Protein AF-A0A9K3PR98-F1 (afdb_monomer_lite)

Secondary structure (DSSP, 8-state):
---------------------------------------------------------------HHHHHHHHHHHHHHHHH-HHHHHHT-EEEEEEEEEEEEEEETTEEEEEEEEEEEE----------SSS-----S---SEEEEEEEEEEEETTT--EEEEEEESGGGTSPEEE---

Structure (mmCIF, N/CA/C/O backbone):
data_AF-A0A9K3PR98-F1
#
_entry.id   AF-A0A9K3PR98-F1
#
loop_
_atom_site.group_PDB
_atom_site.id
_atom_site.type_symbol
_atom_site.label_atom_id
_atom_site.label_alt_id
_atom_site.label_comp_id
_atom_site.label_asym_id
_atom_site.label_entity_id
_atom_site.label_seq_id
_atom_site.pdbx_PDB_ins_code
_atom_site.Cartn_x
_atom_site.Cartn_y
_atom_site.Cartn_z
_atom_site.occupancy
_atom_site.B_iso_or_equiv
_atom_site.auth_seq_id
_atom_site.auth_comp_id
_atom_site.auth_asym_id
_atom_site.auth_atom_id
_atom_site.pdbx_PDB_model_num
ATOM 1 N N . MET A 1 1 ? 54.769 23.987 43.037 1.00 44.59 1 MET A N 1
ATOM 2 C CA . MET A 1 1 ? 54.662 24.770 41.781 1.00 44.59 1 MET A CA 1
ATOM 3 C C . MET A 1 1 ? 53.270 25.378 41.695 1.00 44.59 1 MET A C 1
ATOM 5 O O . MET A 1 1 ? 52.374 24.889 42.369 1.00 44.59 1 MET A O 1
ATOM 9 N N . VAL A 1 2 ? 53.107 26.447 40.917 1.00 40.28 2 VAL A N 1
ATOM 10 C CA . VAL A 1 2 ? 51.840 27.177 40.731 1.00 40.28 2 VAL A CA 1
ATOM 11 C C . VAL A 1 2 ? 51.069 26.596 39.542 1.00 40.28 2 VAL A C 1
ATOM 13 O O . VAL A 1 2 ? 51.687 26.370 38.507 1.00 40.28 2 VAL A O 1
ATOM 16 N N . SER A 1 3 ? 49.750 26.398 39.663 1.00 45.53 3 SER A N 1
ATOM 17 C CA . SER A 1 3 ? 48.746 27.054 38.794 1.00 45.53 3 SER A CA 1
ATOM 18 C C . SER A 1 3 ? 47.306 26.655 39.151 1.00 45.53 3 SER A C 1
ATOM 20 O O . SER A 1 3 ? 47.056 25.550 39.627 1.00 45.53 3 SER A O 1
ATOM 22 N N . LEU A 1 4 ? 46.359 27.558 38.884 1.00 51.53 4 LEU A N 1
ATOM 23 C CA . LEU A 1 4 ? 44.919 27.302 38.897 1.00 51.53 4 LEU A CA 1
ATOM 24 C C . LEU A 1 4 ? 44.418 27.116 37.455 1.00 51.53 4 LEU A C 1
ATOM 26 O O . LEU A 1 4 ? 44.863 27.817 36.552 1.00 51.53 4 LEU A O 1
ATOM 30 N N . SER A 1 5 ? 43.399 26.278 37.267 1.00 48.97 5 SER A N 1
ATOM 31 C CA . SER A 1 5 ? 42.370 26.458 36.229 1.00 48.97 5 SER A CA 1
ATOM 32 C C . SER A 1 5 ? 41.136 25.665 36.679 1.00 48.97 5 SER A C 1
ATOM 34 O O . SER A 1 5 ? 41.198 24.444 36.755 1.00 48.97 5 SER A O 1
ATOM 36 N N . ASN A 1 6 ? 40.123 26.252 37.317 1.00 47.06 6 ASN A N 1
ATOM 37 C CA . ASN A 1 6 ? 39.187 27.314 36.920 1.00 47.06 6 ASN A CA 1
ATOM 38 C C . ASN A 1 6 ? 37.950 26.778 36.155 1.00 47.06 6 ASN A C 1
ATOM 40 O O . ASN A 1 6 ? 38.032 25.901 35.304 1.00 47.06 6 ASN A O 1
ATOM 44 N N . LYS A 1 7 ? 36.792 27.287 36.585 1.00 48.44 7 LYS A N 1
ATOM 45 C CA . LYS A 1 7 ? 35.387 26.940 36.267 1.00 48.44 7 LYS A CA 1
ATOM 46 C C . LYS A 1 7 ? 35.005 27.411 34.831 1.00 48.44 7 LYS A C 1
ATOM 48 O O . LYS A 1 7 ? 35.804 28.179 34.296 1.00 48.44 7 LYS A O 1
ATOM 53 N N . PRO A 1 8 ? 33.842 27.051 34.202 1.00 52.31 8 PRO A N 1
ATOM 54 C CA . PRO A 1 8 ? 32.496 27.074 34.832 1.00 52.31 8 PRO A CA 1
ATOM 55 C C . PRO A 1 8 ? 31.416 26.067 34.293 1.00 52.31 8 PRO A C 1
ATOM 57 O O . PRO A 1 8 ? 31.555 25.486 33.228 1.00 52.31 8 PRO A O 1
ATOM 60 N N . SER A 1 9 ? 30.465 25.596 35.120 1.00 46.19 9 SER A N 1
ATOM 61 C CA . SER A 1 9 ? 29.083 26.091 35.403 1.00 46.19 9 SER A CA 1
ATOM 62 C C . SER A 1 9 ? 27.945 25.607 34.476 1.00 46.19 9 SER A C 1
ATOM 64 O O . SER A 1 9 ? 27.972 25.855 33.275 1.00 46.19 9 SER A O 1
ATOM 66 N N . PHE A 1 10 ? 26.873 25.066 35.071 1.00 48.53 10 PHE A N 1
ATOM 67 C CA . PHE A 1 10 ? 25.545 24.928 34.443 1.00 48.53 10 PHE A CA 1
ATOM 68 C C . PHE A 1 10 ? 24.752 26.249 34.490 1.00 48.53 10 PHE A C 1
ATOM 70 O O . PHE A 1 10 ? 24.877 27.002 35.457 1.00 48.53 10 PHE A O 1
ATOM 77 N N . PRO A 1 11 ? 23.892 26.484 33.488 1.00 56.53 11 PRO A N 1
ATOM 78 C CA . PRO A 1 11 ? 22.443 26.671 33.703 1.00 56.53 11 PRO A CA 1
ATOM 79 C C . PRO A 1 11 ? 21.632 25.674 32.831 1.00 56.53 11 PRO A C 1
ATOM 81 O O . PRO A 1 11 ? 22.146 25.206 31.821 1.00 56.53 11 PRO A O 1
ATOM 84 N N . LEU A 1 12 ? 20.411 25.196 33.115 1.00 43.91 12 LEU A N 1
ATOM 85 C CA . LEU A 1 12 ? 19.327 25.511 34.068 1.00 43.91 12 LEU A CA 1
ATOM 86 C C . LEU A 1 12 ? 18.452 26.745 33.729 1.00 43.91 12 LEU A C 1
ATOM 88 O O . LEU A 1 12 ? 18.898 27.872 33.894 1.00 43.91 12 LEU A O 1
ATOM 9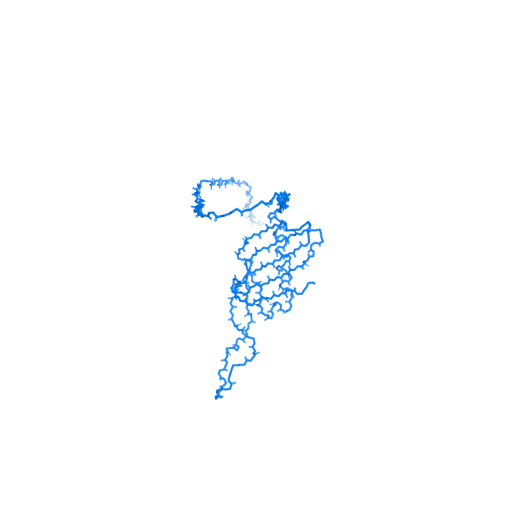2 N N . PHE A 1 13 ? 17.175 26.482 33.376 1.00 38.88 13 PHE A N 1
ATOM 93 C CA . PHE A 1 13 ? 16.070 27.431 33.067 1.00 38.88 13 PHE A CA 1
ATOM 94 C C . PHE A 1 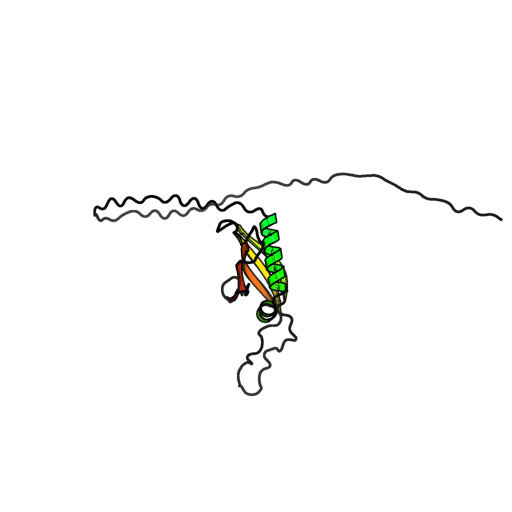13 ? 16.235 28.244 31.752 1.00 38.88 13 PHE A C 1
ATOM 96 O O . PHE A 1 13 ? 17.353 28.485 31.318 1.00 38.88 13 PHE A O 1
ATOM 103 N N . MET A 1 14 ? 15.191 28.703 31.031 1.00 40.59 14 MET A N 1
ATOM 104 C CA . MET A 1 14 ? 13.716 28.501 31.099 1.00 40.59 14 MET A CA 1
ATOM 105 C C . MET A 1 14 ? 13.198 27.954 29.712 1.00 40.59 14 MET A C 1
ATOM 107 O O . MET A 1 14 ? 13.729 26.919 29.332 1.00 40.59 14 MET A O 1
ATOM 111 N N . LEU A 1 15 ? 12.254 28.451 28.871 1.00 45.56 15 LEU A N 1
ATOM 112 C CA . LEU A 1 15 ? 11.260 29.553 28.895 1.00 45.56 15 LEU A CA 1
ATOM 113 C C . LEU A 1 15 ? 10.145 29.399 27.812 1.00 45.56 15 LEU A C 1
ATOM 115 O O . LEU A 1 15 ? 10.434 29.563 26.635 1.00 45.56 15 LEU A O 1
ATOM 119 N N . LEU A 1 16 ? 8.884 29.178 28.245 1.00 44.84 16 LEU A N 1
ATOM 120 C CA . LEU A 1 16 ? 7.581 29.249 27.511 1.00 44.84 16 LEU A CA 1
ATOM 121 C C . LEU A 1 16 ? 7.390 28.316 26.274 1.00 44.84 16 LEU A C 1
ATOM 123 O O . LEU A 1 16 ? 8.308 28.036 25.520 1.00 44.84 16 LEU A O 1
ATOM 127 N N . LEU A 1 17 ? 6.252 27.625 26.092 1.00 44.19 17 LEU A N 1
ATOM 128 C CA . LEU A 1 17 ? 4.880 28.083 25.764 1.00 44.19 17 LEU A CA 1
ATOM 129 C C . LEU A 1 17 ? 4.773 28.848 24.432 1.00 44.19 17 LEU A C 1
ATOM 131 O O . LEU A 1 17 ? 5.250 29.968 24.299 1.00 44.19 17 LEU A O 1
ATOM 135 N N . GLY A 1 18 ? 4.054 28.253 23.476 1.00 40.03 18 GLY A N 1
ATOM 136 C CA . GLY A 1 18 ? 3.806 28.813 22.145 1.00 40.03 18 GLY A CA 1
ATOM 137 C C . GLY A 1 18 ? 2.563 28.214 21.486 1.00 40.03 18 GLY A C 1
ATOM 138 O O . GLY A 1 18 ? 2.650 27.642 20.403 1.00 40.03 18 GLY A O 1
ATOM 139 N N . SER A 1 19 ? 1.401 28.283 22.148 1.00 48.44 19 SER A N 1
ATOM 140 C CA . SER A 1 19 ? 0.145 27.843 21.529 1.00 48.44 19 SER A CA 1
ATOM 141 C C . SER A 1 19 ? -0.311 28.856 20.478 1.00 48.44 19 SER A C 1
ATOM 143 O O . SER A 1 19 ? -0.710 29.966 20.826 1.00 48.44 19 SER A O 1
ATOM 145 N N . MET A 1 20 ? -0.314 28.458 19.208 1.00 41.34 20 MET A N 1
ATOM 146 C CA . MET A 1 20 ? -0.950 29.213 18.128 1.00 41.34 20 MET A CA 1
ATOM 147 C C . MET A 1 20 ? -2.211 28.486 17.665 1.00 41.34 20 MET A C 1
ATOM 149 O O . MET A 1 20 ? -2.190 27.657 16.758 1.00 41.34 20 MET A O 1
ATOM 153 N N . ILE A 1 21 ? -3.32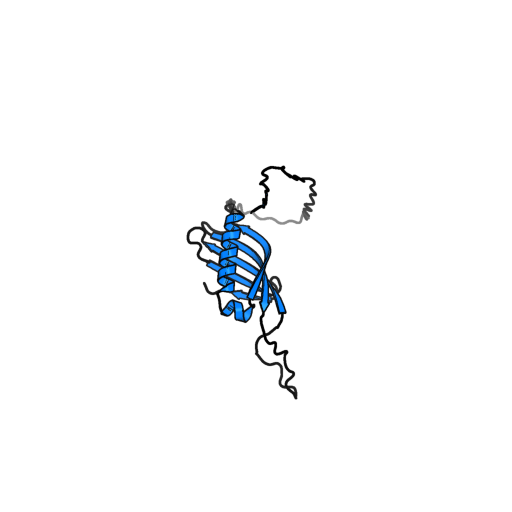1 28.795 18.339 1.00 48.91 21 ILE A N 1
ATOM 154 C CA . ILE A 1 21 ? -4.663 28.478 17.853 1.00 48.91 21 ILE A CA 1
ATOM 155 C C . ILE A 1 21 ? -4.989 29.504 16.768 1.00 48.91 21 ILE A C 1
ATOM 157 O O . ILE A 1 21 ? -5.147 30.683 17.075 1.00 48.91 21 ILE A O 1
ATOM 161 N N . LEU A 1 22 ? -5.129 29.054 15.521 1.00 45.41 22 LEU A N 1
ATOM 162 C CA . LEU A 1 22 ? -5.694 29.865 14.444 1.00 45.41 22 LEU A CA 1
ATOM 163 C C . LEU A 1 22 ? -6.830 29.103 13.750 1.00 45.41 22 LEU A C 1
ATOM 165 O O . LEU A 1 22 ? -6.666 28.491 12.698 1.00 45.41 22 LEU A O 1
ATOM 169 N N . SER A 1 23 ? -7.992 29.137 14.401 1.00 43.34 23 SER A N 1
ATOM 170 C CA . SER A 1 23 ? -9.299 28.963 13.750 1.00 43.34 23 SER A CA 1
ATOM 171 C C . SER A 1 23 ? -9.605 30.179 12.850 1.00 43.34 23 SER A C 1
ATOM 173 O O . SER A 1 23 ? -8.837 31.136 12.876 1.00 43.34 23 SER A O 1
ATOM 175 N N . VAL A 1 24 ? -10.769 30.187 12.167 1.00 43.12 24 VAL A N 1
ATOM 176 C CA . VAL A 1 24 ? -11.255 31.207 11.188 1.00 43.12 24 VAL A CA 1
ATOM 177 C C . VAL A 1 24 ? -10.765 30.915 9.750 1.00 43.12 24 VAL A C 1
ATOM 179 O O . VAL A 1 24 ? -9.577 30.719 9.543 1.00 43.12 24 VAL A O 1
ATOM 182 N N . LEU A 1 25 ? -11.607 30.832 8.702 1.00 41.97 25 LEU A N 1
ATOM 183 C CA . LEU A 1 25 ? -13.080 30.941 8.602 1.00 41.97 25 LEU A CA 1
ATOM 184 C C . LEU A 1 25 ? -13.672 29.881 7.643 1.00 41.97 25 LEU A C 1
ATOM 186 O O . LEU A 1 25 ? -12.961 29.219 6.892 1.00 41.97 25 LEU A O 1
ATOM 190 N N . THR A 1 26 ? -14.995 29.733 7.674 1.00 49.03 26 THR A N 1
ATOM 191 C CA . THR A 1 26 ? -15.807 28.908 6.770 1.00 49.03 26 THR A CA 1
ATOM 192 C C . THR A 1 26 ? -15.924 29.476 5.350 1.00 49.03 26 THR A C 1
ATOM 194 O O . THR A 1 26 ? -15.926 30.687 5.148 1.00 49.03 26 THR A O 1
ATOM 197 N N . PHE A 1 27 ? -16.203 28.593 4.384 1.00 44.06 27 PHE A N 1
ATOM 198 C CA . PHE A 1 27 ? -17.107 28.923 3.278 1.00 44.06 27 PHE A CA 1
ATOM 199 C C . PHE A 1 27 ? -17.960 27.701 2.906 1.00 44.06 27 PHE A C 1
ATOM 201 O O . PHE A 1 27 ? -17.429 26.614 2.680 1.00 44.06 27 PHE A O 1
ATOM 208 N N . GLN A 1 28 ? -19.285 27.861 2.883 1.00 43.97 28 GLN A N 1
ATOM 209 C CA . GLN A 1 28 ? -20.220 26.850 2.378 1.00 43.97 28 GLN A CA 1
ATOM 210 C C . GLN A 1 28 ? -20.533 27.133 0.907 1.00 43.97 28 GLN A C 1
ATOM 212 O O . GLN A 1 28 ? -20.782 28.282 0.562 1.00 43.97 28 GLN A O 1
ATOM 217 N N . SER A 1 29 ? -20.617 26.081 0.087 1.00 41.56 29 SER A N 1
ATOM 218 C CA . SER A 1 29 ? -21.197 26.134 -1.266 1.00 41.56 29 SER A CA 1
ATOM 219 C C . SER A 1 29 ? -21.847 24.794 -1.636 1.00 41.56 29 SER A C 1
ATOM 221 O O . SER A 1 29 ? -21.383 24.077 -2.521 1.00 41.56 29 SER A O 1
ATOM 223 N N . THR A 1 30 ? -22.927 24.422 -0.945 1.00 41.06 30 THR A N 1
ATOM 224 C CA . THR A 1 30 ? -23.780 23.287 -1.339 1.00 41.06 30 THR A CA 1
ATOM 225 C C . THR A 1 30 ? -24.713 23.704 -2.476 1.00 41.06 30 THR A C 1
ATOM 227 O O . THR A 1 30 ? -25.827 24.166 -2.235 1.00 41.06 30 THR A O 1
ATOM 230 N N . VAL A 1 31 ? -24.265 23.548 -3.724 1.00 46.44 31 VAL A N 1
ATOM 231 C CA . VAL A 1 31 ? -25.104 23.786 -4.910 1.00 46.44 31 VAL A CA 1
ATOM 232 C C . VAL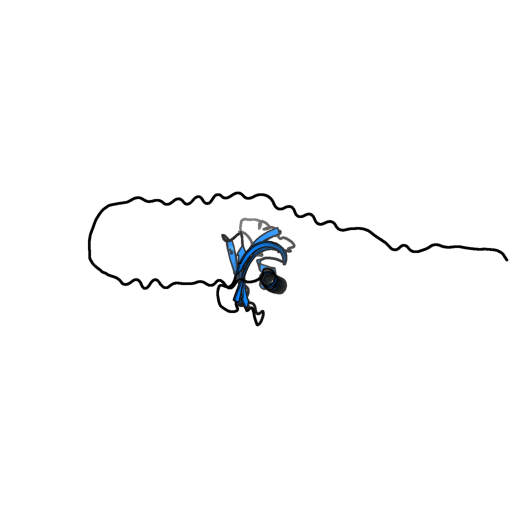 A 1 31 ? -25.945 22.540 -5.199 1.00 46.44 31 VAL A C 1
ATOM 234 O O . VAL A 1 31 ? -25.548 21.648 -5.947 1.00 46.44 31 VAL A O 1
ATOM 237 N N . SER A 1 32 ? -27.117 22.468 -4.571 1.00 41.25 32 SER A N 1
ATOM 238 C CA . SER A 1 32 ? -28.113 21.418 -4.803 1.00 41.25 32 SER A CA 1
ATOM 239 C C . SER A 1 32 ? -28.969 21.752 -6.028 1.00 41.25 32 SER A C 1
ATOM 241 O O . SER A 1 32 ? -29.966 22.461 -5.914 1.00 41.25 32 SER A O 1
ATOM 243 N N . ILE A 1 33 ? -28.595 21.243 -7.206 1.00 44.19 33 ILE A N 1
ATOM 244 C CA . ILE A 1 33 ? -29.415 21.387 -8.422 1.00 44.19 33 ILE A CA 1
ATOM 245 C C . ILE A 1 33 ? -30.527 20.327 -8.418 1.00 44.19 33 ILE A C 1
ATOM 247 O O . ILE A 1 33 ? -30.386 19.255 -9.007 1.00 44.19 33 ILE A O 1
ATOM 251 N N . SER A 1 34 ? -31.641 20.636 -7.754 1.00 46.31 34 SER A N 1
ATOM 252 C CA . SER A 1 34 ? -32.897 19.899 -7.923 1.00 46.31 34 SER A CA 1
ATOM 253 C C . SER A 1 34 ? -33.495 20.227 -9.291 1.00 46.31 34 SER A C 1
ATOM 255 O O . SER A 1 34 ? -33.962 21.342 -9.517 1.00 46.31 34 SER A O 1
ATOM 257 N N . VAL A 1 35 ? -33.468 19.271 -10.224 1.00 42.22 35 VAL A N 1
ATOM 258 C CA . VAL A 1 35 ? -34.132 19.410 -11.532 1.00 42.22 35 VAL A CA 1
ATOM 259 C C . VAL A 1 35 ? -35.569 18.907 -11.418 1.00 42.22 35 VAL A C 1
ATOM 261 O O . VAL A 1 35 ? -35.914 17.831 -11.905 1.00 42.22 35 VAL A O 1
ATOM 264 N N . ASP A 1 36 ? -36.415 19.697 -10.763 1.00 40.81 36 ASP A N 1
ATOM 265 C CA . ASP A 1 36 ? -37.858 19.473 -10.770 1.00 40.81 36 ASP A CA 1
ATOM 266 C C . ASP A 1 36 ? -38.434 19.852 -12.141 1.00 40.81 36 ASP A C 1
ATOM 268 O O . ASP A 1 36 ? -38.508 21.026 -12.510 1.00 40.81 36 ASP A O 1
ATOM 272 N N . ARG A 1 37 ? -38.858 18.847 -12.916 1.00 47.44 37 ARG A N 1
ATOM 273 C CA . ARG A 1 37 ? -39.658 19.048 -14.131 1.00 47.44 37 ARG A CA 1
ATOM 274 C C . ARG A 1 37 ? -40.850 18.099 -14.147 1.00 47.44 37 ARG A C 1
ATOM 276 O O . ARG A 1 37 ? -40.734 16.923 -14.476 1.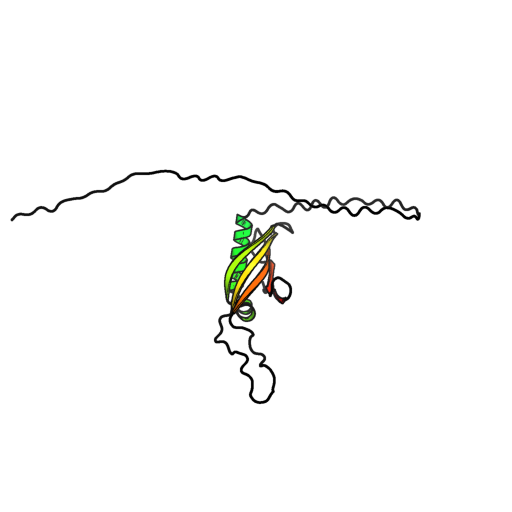00 47.44 37 ARG A O 1
ATOM 283 N N . GLU A 1 38 ? -41.997 18.642 -13.762 1.00 47.41 38 GLU A N 1
ATOM 284 C CA . GLU A 1 38 ? -43.249 17.907 -13.580 1.00 47.41 38 GLU A CA 1
ATOM 285 C C . GLU A 1 38 ? -43.957 17.565 -14.914 1.00 47.41 38 GLU A C 1
ATOM 287 O O . GLU A 1 38 ? -43.790 18.267 -15.911 1.00 47.41 38 GLU A O 1
ATOM 292 N N . ARG A 1 39 ? -44.838 16.548 -14.866 1.00 44.19 39 ARG A N 1
ATOM 293 C CA . ARG A 1 39 ? -45.892 16.177 -15.847 1.00 44.19 39 ARG A CA 1
ATOM 294 C C . ARG A 1 39 ? -45.401 15.676 -17.222 1.00 44.19 39 ARG A C 1
ATOM 296 O O . ARG A 1 39 ? -44.813 16.393 -18.017 1.00 44.19 39 ARG A O 1
ATOM 303 N N . THR A 1 40 ? -45.797 14.471 -17.635 1.00 41.47 40 THR A N 1
ATOM 304 C CA . THR A 1 40 ? -47.219 14.204 -17.936 1.00 41.47 40 THR A CA 1
ATOM 305 C C . THR A 1 40 ? -47.684 12.758 -17.687 1.00 41.47 40 THR A C 1
ATOM 307 O O . THR A 1 40 ? -46.908 11.813 -17.713 1.00 41.47 40 THR A O 1
ATOM 310 N N . ALA A 1 41 ? -48.992 12.648 -17.437 1.00 48.03 41 ALA A N 1
ATOM 311 C CA . ALA A 1 41 ? -49.837 11.476 -17.177 1.00 48.03 41 ALA A CA 1
ATOM 312 C C . ALA A 1 41 ? -49.417 10.089 -17.722 1.00 48.03 41 ALA A C 1
ATOM 314 O O . ALA A 1 41 ? -49.171 9.929 -18.915 1.00 48.03 41 ALA A O 1
ATOM 315 N N . ASN A 1 42 ? -49.588 9.044 -16.896 1.00 43.84 42 ASN A N 1
ATOM 316 C CA . ASN A 1 42 ? -50.777 8.170 -16.985 1.00 43.84 42 ASN A CA 1
ATOM 317 C C . ASN A 1 42 ? -50.906 7.205 -15.784 1.00 43.84 42 ASN A C 1
ATOM 319 O O . ASN A 1 42 ? -50.002 7.095 -14.960 1.00 43.84 42 ASN A O 1
ATOM 323 N N . ALA A 1 43 ? -52.073 6.567 -15.642 1.00 41.41 43 ALA A N 1
ATOM 324 C CA . ALA A 1 43 ? -52.466 5.818 -14.445 1.00 41.41 43 ALA A CA 1
ATOM 325 C C . ALA A 1 43 ? -52.088 4.324 -14.466 1.00 41.41 43 ALA A C 1
ATOM 327 O O . ALA A 1 43 ? -52.127 3.679 -15.512 1.00 41.41 43 ALA A O 1
ATOM 328 N N . SER A 1 44 ? -51.861 3.737 -13.284 1.00 39.91 44 SER A N 1
ATOM 329 C CA . SER A 1 44 ? -52.570 2.515 -12.841 1.00 39.91 44 SER A CA 1
ATOM 330 C C . SER A 1 44 ? -52.216 2.112 -11.399 1.00 39.91 44 SER A C 1
ATOM 332 O O . SER A 1 44 ? -51.175 2.472 -10.853 1.00 39.91 44 SER A O 1
ATOM 334 N N . THR A 1 45 ? -53.135 1.386 -10.763 1.00 48.38 45 THR A N 1
ATOM 335 C CA . THR A 1 45 ? -53.088 0.990 -9.349 1.00 48.38 45 THR A CA 1
ATOM 336 C C . THR A 1 45 ? -52.101 -0.146 -9.076 1.00 48.38 45 THR A C 1
ATOM 338 O O . THR A 1 45 ? -52.328 -1.266 -9.522 1.00 48.38 45 THR A O 1
ATOM 341 N N . MET A 1 46 ? -51.112 0.080 -8.205 1.00 42.44 46 MET A N 1
ATOM 342 C CA . MET A 1 46 ? -50.620 -0.957 -7.284 1.00 42.44 46 MET A CA 1
ATOM 343 C C . MET A 1 46 ? -50.021 -0.343 -6.013 1.00 42.44 46 MET A C 1
ATOM 345 O O . MET A 1 46 ? -48.963 0.284 -6.049 1.00 42.44 46 MET A O 1
ATOM 349 N N . SER A 1 47 ? -50.659 -0.596 -4.867 1.00 45.78 47 SER A N 1
ATOM 350 C CA . SER A 1 47 ? -50.165 -0.216 -3.536 1.00 45.78 47 SER A CA 1
ATOM 351 C C . SER A 1 47 ? -49.005 -1.114 -3.098 1.00 45.78 47 SER A C 1
ATOM 353 O O . SER A 1 47 ? -49.134 -1.938 -2.192 1.00 45.78 47 SER A O 1
ATOM 355 N N . ARG A 1 48 ? -47.852 -0.988 -3.763 1.00 46.38 48 ARG A N 1
ATOM 356 C CA . ARG A 1 48 ? -46.645 -1.728 -3.391 1.00 46.38 48 ARG A CA 1
ATOM 357 C C . ARG A 1 48 ? -46.115 -1.171 -2.074 1.00 46.38 48 ARG A C 1
ATOM 359 O O . ARG A 1 48 ? -45.573 -0.069 -2.040 1.00 46.38 48 ARG A O 1
ATOM 366 N N . VAL A 1 49 ? -46.264 -1.942 -0.996 1.00 45.59 49 VAL A N 1
ATOM 367 C CA . VAL A 1 49 ? -45.687 -1.624 0.315 1.00 45.59 49 VAL A CA 1
ATOM 368 C C . VAL A 1 49 ? -44.166 -1.682 0.202 1.00 45.59 49 VAL A C 1
ATOM 370 O O . VAL A 1 49 ? -43.542 -2.719 0.416 1.00 45.59 49 VAL A O 1
ATOM 373 N N . TYR A 1 50 ? -43.557 -0.551 -0.147 1.00 47.31 50 TYR A N 1
ATOM 374 C CA . TYR A 1 50 ? -42.133 -0.349 0.049 1.00 47.31 50 TYR A CA 1
ATOM 375 C C . TYR A 1 50 ? -41.893 -0.244 1.551 1.00 47.31 50 TYR A C 1
ATOM 377 O O . TYR A 1 50 ? -41.935 0.839 2.135 1.00 47.31 50 TYR A O 1
ATOM 385 N N . THR A 1 51 ? -41.619 -1.389 2.179 1.00 44.53 51 THR A N 1
ATOM 386 C CA . THR A 1 51 ? -40.876 -1.425 3.435 1.00 44.53 51 THR A CA 1
ATOM 387 C C . THR A 1 51 ? -39.559 -0.710 3.179 1.00 44.53 51 THR A C 1
ATOM 389 O O . THR A 1 51 ? -38.623 -1.300 2.638 1.00 44.53 51 THR A O 1
ATOM 392 N N . SER A 1 52 ? -39.517 0.584 3.505 1.00 46.25 52 SER A N 1
ATOM 393 C CA . SER A 1 52 ? -38.300 1.380 3.469 1.00 46.25 52 SER A CA 1
ATOM 394 C C . SER A 1 52 ? -37.335 0.746 4.455 1.00 46.25 52 SER A C 1
ATOM 396 O O . SER A 1 52 ? -37.403 0.976 5.666 1.00 46.25 52 SER A O 1
ATOM 398 N N . SER A 1 53 ? -36.482 -0.135 3.933 1.00 47.81 53 SER A N 1
ATOM 399 C CA . SER A 1 53 ? -35.383 -0.715 4.672 1.00 47.81 53 SER A CA 1
ATOM 400 C C . SER A 1 53 ? -34.498 0.455 5.053 1.00 47.81 53 SER A C 1
ATOM 402 O O . SER A 1 53 ? -33.736 0.955 4.221 1.00 47.81 53 SER A O 1
ATOM 404 N N . LYS A 1 54 ? -34.643 0.918 6.299 1.00 42.53 54 LYS A N 1
ATOM 405 C CA . LYS A 1 54 ? -33.753 1.893 6.919 1.00 42.53 54 LYS A CA 1
ATOM 406 C C . LYS A 1 54 ? -32.381 1.241 7.000 1.00 42.53 54 LYS A C 1
ATOM 408 O O . LYS A 1 54 ? -32.009 0.673 8.020 1.00 42.53 54 LYS A O 1
ATOM 413 N N . SER A 1 55 ? -31.658 1.301 5.885 1.00 44.31 55 SER A N 1
ATOM 414 C CA . SER A 1 55 ? -30.260 0.929 5.777 1.00 44.31 55 SER A CA 1
ATOM 415 C C . SER A 1 55 ? -29.478 2.003 6.513 1.00 44.31 55 SER A C 1
ATOM 417 O O . SER A 1 55 ? -28.887 2.906 5.925 1.00 44.31 55 SER A O 1
ATOM 419 N N . SER A 1 56 ? -29.553 1.944 7.842 1.00 48.72 56 SER A N 1
ATOM 420 C CA . SER A 1 56 ? -28.648 2.643 8.727 1.00 48.72 56 SER A CA 1
ATOM 421 C C . SER A 1 56 ? -27.287 1.991 8.542 1.00 48.72 56 SER A C 1
ATOM 423 O O . SER A 1 56 ? -26.876 1.140 9.334 1.00 48.72 56 SER A O 1
ATOM 425 N N . THR A 1 57 ? -26.599 2.379 7.467 1.00 51.88 57 THR A N 1
ATOM 426 C CA . THR A 1 57 ? -25.163 2.193 7.302 1.00 51.88 57 THR A CA 1
ATOM 427 C C . THR A 1 57 ? -24.484 3.008 8.392 1.00 51.88 57 THR A C 1
ATOM 429 O O . THR A 1 57 ? -24.016 4.126 8.174 1.00 51.88 57 THR A O 1
ATOM 432 N N . LEU A 1 58 ? -24.482 2.440 9.597 1.00 47.84 58 LEU A N 1
ATOM 433 C CA . LEU A 1 58 ? -23.631 2.821 10.705 1.00 47.84 58 LEU A CA 1
ATOM 434 C C . LEU A 1 58 ? -22.202 2.503 10.270 1.00 47.84 58 LEU A C 1
ATOM 436 O O . LEU A 1 58 ? -21.640 1.468 10.620 1.00 47.84 58 LEU A O 1
ATOM 440 N N . PHE A 1 59 ? -21.640 3.392 9.449 1.00 53.19 59 PHE A N 1
ATOM 441 C CA . PHE A 1 59 ? -20.217 3.440 9.172 1.00 53.19 59 PHE A CA 1
ATOM 442 C C . PHE A 1 59 ? -19.532 3.633 10.522 1.00 53.19 59 PHE A C 1
ATOM 444 O O . PHE A 1 59 ? -19.493 4.750 11.041 1.00 53.19 59 PHE A O 1
ATOM 451 N N . ALA A 1 60 ? -19.067 2.537 11.128 1.00 62.91 60 ALA A N 1
ATOM 452 C CA . ALA A 1 60 ? -18.423 2.600 12.429 1.00 62.91 60 ALA A CA 1
ATOM 453 C C . ALA A 1 60 ? -17.257 3.587 12.322 1.00 62.91 60 ALA A C 1
ATOM 455 O O . ALA A 1 60 ? -16.420 3.469 11.419 1.00 62.91 60 ALA A O 1
ATOM 456 N N . GLN A 1 61 ? -17.268 4.611 13.178 1.00 73.44 61 GLN A N 1
ATOM 457 C CA . GLN A 1 61 ? -16.325 5.720 13.100 1.00 73.44 61 GLN A CA 1
ATOM 458 C C . GLN A 1 61 ? -14.933 5.224 13.491 1.00 73.44 61 GLN A C 1
ATOM 460 O O . GLN A 1 61 ? -14.591 5.134 14.666 1.00 73.44 61 GLN A O 1
ATOM 465 N N . ILE A 1 62 ? -14.141 4.872 12.481 1.00 84.50 62 ILE A N 1
ATOM 466 C CA . ILE A 1 62 ? -12.749 4.463 12.653 1.00 84.50 62 ILE A CA 1
ATOM 467 C C . ILE A 1 62 ? -11.930 5.699 13.009 1.00 84.50 62 ILE A C 1
ATOM 469 O O . ILE A 1 62 ? -12.020 6.723 12.330 1.00 84.50 62 ILE A O 1
ATOM 473 N N . SER A 1 63 ? -11.098 5.604 14.045 1.00 89.62 63 SER A N 1
ATOM 474 C CA . SER A 1 63 ? -10.202 6.700 14.399 1.00 89.62 63 SER A CA 1
ATOM 475 C C . SER A 1 63 ? -9.115 6.898 13.334 1.00 89.62 63 SER A C 1
ATOM 477 O O . SER A 1 63 ? -8.617 5.944 12.729 1.00 89.62 63 SER A O 1
ATOM 479 N N . GLN A 1 64 ? -8.658 8.139 13.146 1.00 89.75 64 GLN A N 1
ATOM 480 C CA . GLN A 1 64 ? -7.536 8.434 12.245 1.00 89.75 64 GLN A CA 1
ATOM 481 C C . GLN A 1 64 ? -6.271 7.625 12.610 1.00 89.75 64 GLN A C 1
ATOM 483 O O . GLN A 1 64 ? -5.496 7.253 11.729 1.00 89.75 64 GLN A O 1
ATOM 488 N N . GLN A 1 65 ? -6.081 7.292 13.893 1.00 91.38 65 GLN A N 1
ATOM 489 C CA . GLN A 1 65 ? -4.955 6.479 14.355 1.00 91.38 65 GLN A CA 1
ATOM 490 C C . GLN A 1 65 ? -5.066 5.006 13.914 1.00 91.38 65 GLN A C 1
ATOM 492 O O . GLN A 1 65 ? -4.060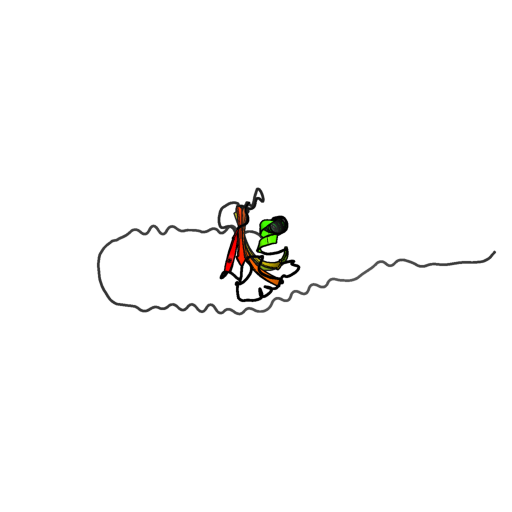 4.400 13.549 1.00 91.38 65 GLN A O 1
ATOM 497 N N . GLU A 1 66 ? -6.263 4.415 13.918 1.00 91.00 66 GLU A N 1
ATOM 498 C CA . GLU A 1 66 ? -6.494 3.064 13.381 1.00 91.00 66 GLU A CA 1
ATOM 499 C C . GLU A 1 66 ? -6.363 3.028 11.859 1.00 91.00 66 GLU A C 1
ATOM 501 O O . GLU A 1 66 ? -5.745 2.109 11.319 1.00 91.00 66 GLU A O 1
ATOM 506 N N . ALA A 1 67 ? -6.877 4.052 11.170 1.00 92.00 67 ALA A N 1
ATOM 507 C CA . ALA A 1 67 ? -6.688 4.208 9.734 1.00 92.00 67 ALA A CA 1
ATOM 508 C C . ALA A 1 67 ? -5.195 4.283 9.370 1.00 92.00 67 ALA A C 1
ATOM 510 O O . ALA A 1 67 ? -4.757 3.579 8.461 1.00 92.00 67 ALA A O 1
ATOM 511 N N . GLN A 1 68 ? -4.392 5.045 10.123 1.00 94.19 68 GLN A N 1
ATOM 512 C CA . GLN A 1 68 ? -2.941 5.096 9.923 1.00 94.19 68 GLN A CA 1
ATOM 513 C C . GLN A 1 68 ? -2.279 3.733 10.180 1.00 94.19 68 GLN A C 1
ATOM 515 O O . GLN A 1 68 ? -1.556 3.244 9.317 1.00 94.19 68 GLN A O 1
ATOM 520 N N . LYS A 1 69 ? -2.610 3.049 11.288 1.00 94.38 69 LYS A N 1
ATOM 521 C CA . LYS A 1 69 ? -2.122 1.684 11.582 1.00 94.38 69 LYS A CA 1
ATOM 522 C C . LYS A 1 69 ? -2.455 0.681 10.463 1.00 94.38 69 LYS A C 1
ATOM 524 O O . LYS A 1 69 ? -1.675 -0.242 10.220 1.00 94.38 69 LYS A O 1
ATOM 529 N N . ALA A 1 70 ? -3.593 0.834 9.781 1.00 94.81 70 ALA A N 1
ATOM 530 C CA . ALA A 1 70 ? -3.954 0.022 8.618 1.00 94.81 70 ALA A CA 1
ATOM 531 C C . ALA A 1 70 ? -3.144 0.405 7.364 1.00 94.81 70 ALA A C 1
ATOM 533 O O . ALA A 1 70 ? -2.626 -0.483 6.683 1.00 94.81 70 ALA A O 1
ATOM 534 N N . ILE A 1 71 ? -2.971 1.705 7.088 1.00 95.81 71 ILE A N 1
ATOM 535 C CA . ILE A 1 71 ? -2.125 2.216 5.995 1.00 95.81 71 ILE A CA 1
ATOM 536 C C . ILE A 1 71 ? -0.684 1.718 6.149 1.00 95.81 71 ILE A C 1
ATOM 538 O O . ILE A 1 71 ? -0.128 1.179 5.195 1.00 95.81 71 ILE A O 1
ATOM 542 N N . ASP A 1 72 ? -0.098 1.813 7.344 1.00 95.50 72 ASP A N 1
ATOM 543 C CA . ASP A 1 72 ? 1.289 1.413 7.608 1.00 95.50 72 ASP A CA 1
ATOM 544 C C . ASP A 1 72 ? 1.516 -0.085 7.345 1.00 95.50 72 ASP A C 1
ATOM 546 O O . ASP A 1 72 ? 2.532 -0.471 6.761 1.00 95.50 72 ASP A O 1
ATOM 550 N N . LYS A 1 73 ? 0.542 -0.939 7.696 1.00 95.00 73 LYS A N 1
ATOM 551 C CA . LYS A 1 73 ? 0.573 -2.379 7.383 1.00 95.00 73 LYS A CA 1
ATOM 552 C C . LYS A 1 73 ? 0.492 -2.644 5.881 1.00 95.00 73 LYS A C 1
ATOM 554 O O . LYS A 1 73 ? 1.278 -3.440 5.368 1.00 95.00 73 LYS A O 1
ATOM 559 N N . VAL A 1 74 ? -0.400 -1.957 5.166 1.00 95.44 74 VAL A N 1
ATOM 560 C CA . VAL A 1 74 ? -0.527 -2.064 3.700 1.00 95.44 74 VAL A CA 1
ATOM 561 C C . VAL A 1 74 ? 0.750 -1.587 3.001 1.00 95.44 74 VAL A C 1
ATOM 563 O O . VAL A 1 74 ? 1.252 -2.265 2.106 1.00 95.44 74 VAL A O 1
ATOM 566 N N . VAL A 1 75 ? 1.334 -0.473 3.449 1.00 95.44 75 VAL A N 1
ATOM 567 C CA . VAL A 1 75 ? 2.623 0.044 2.965 1.00 95.44 75 VAL A CA 1
ATOM 568 C C . VAL A 1 75 ? 3.757 -0.943 3.247 1.00 95.44 75 VAL A C 1
ATOM 570 O O . VAL A 1 75 ? 4.591 -1.170 2.370 1.00 95.44 75 VAL A O 1
ATOM 573 N N . GLN A 1 76 ? 3.797 -1.567 4.429 1.00 95.06 76 GLN A N 1
ATOM 574 C CA . GLN A 1 76 ? 4.814 -2.570 4.748 1.00 95.06 76 GLN A CA 1
ATOM 575 C C . GLN A 1 76 ? 4.671 -3.828 3.875 1.00 95.06 76 GLN A C 1
ATOM 577 O O . GLN A 1 76 ? 5.683 -4.353 3.414 1.00 95.06 76 GLN A O 1
ATOM 582 N N . ALA A 1 77 ? 3.447 -4.290 3.606 1.00 94.62 77 ALA A N 1
ATOM 583 C CA . ALA A 1 77 ? 3.197 -5.431 2.726 1.00 94.62 77 ALA A CA 1
ATOM 584 C C . ALA A 1 77 ? 3.593 -5.130 1.270 1.00 94.62 77 ALA A C 1
ATOM 586 O O . ALA A 1 77 ? 4.384 -5.872 0.693 1.00 94.62 77 ALA A O 1
ATOM 587 N N . LEU A 1 78 ? 3.157 -3.991 0.713 1.00 93.31 78 LEU A N 1
ATOM 588 C CA . LEU A 1 78 ? 3.534 -3.547 -0.638 1.00 93.31 78 LEU A CA 1
ATOM 589 C C . LEU A 1 78 ? 5.050 -3.330 -0.803 1.00 93.31 78 LEU A C 1
ATOM 591 O O . LEU A 1 78 ? 5.577 -3.518 -1.894 1.00 93.31 78 LEU A O 1
ATOM 595 N N . ARG A 1 79 ? 5.765 -2.947 0.265 1.00 92.88 79 ARG A N 1
ATOM 596 C CA . ARG A 1 79 ? 7.236 -2.840 0.260 1.00 92.88 79 ARG A CA 1
ATOM 597 C C . ARG A 1 79 ? 7.947 -4.192 0.342 1.00 92.88 79 ARG A C 1
ATOM 599 O O . ARG A 1 79 ? 9.057 -4.294 -0.175 1.00 92.88 79 ARG A O 1
ATOM 606 N N . LYS A 1 80 ? 7.346 -5.192 0.994 1.00 93.56 80 LYS A N 1
ATOM 607 C CA . LYS A 1 80 ? 7.900 -6.549 1.145 1.00 93.56 80 LYS A CA 1
ATOM 608 C C . LYS A 1 80 ? 7.635 -7.439 -0.070 1.00 93.56 80 LYS A C 1
ATOM 610 O O . LYS A 1 80 ? 8.478 -8.272 -0.383 1.00 93.56 80 LYS A O 1
ATOM 615 N N . ASP A 1 81 ? 6.493 -7.285 -0.739 1.00 92.75 81 ASP A N 1
ATOM 616 C CA . ASP A 1 81 ? 6.129 -8.153 -1.859 1.00 92.75 81 ASP A CA 1
ATOM 617 C C . ASP A 1 81 ? 7.021 -7.940 -3.093 1.00 92.75 81 ASP A C 1
ATOM 619 O O . ASP A 1 81 ? 7.280 -6.819 -3.538 1.00 92.75 81 ASP A O 1
ATOM 623 N N . SER A 1 82 ? 7.476 -9.047 -3.673 1.00 90.12 82 SER A N 1
ATOM 624 C CA . SER A 1 82 ? 8.343 -9.042 -4.849 1.00 90.12 82 SER A CA 1
ATOM 625 C C . SER A 1 82 ? 7.593 -8.676 -6.133 1.00 90.12 82 SER A C 1
ATOM 627 O O . SER A 1 82 ? 8.156 -7.964 -6.964 1.00 90.12 82 SER A O 1
ATOM 629 N N . ALA A 1 83 ? 6.324 -9.078 -6.282 1.00 89.44 83 ALA A N 1
ATOM 630 C CA . ALA A 1 83 ? 5.541 -8.785 -7.482 1.00 89.44 83 ALA A CA 1
ATOM 631 C C . ALA A 1 83 ? 5.159 -7.296 -7.552 1.00 89.44 83 ALA A C 1
ATOM 633 O O . ALA A 1 83 ? 5.362 -6.658 -8.587 1.00 89.44 83 ALA A O 1
ATOM 634 N N . ALA A 1 84 ? 4.724 -6.709 -6.433 1.00 89.50 84 ALA A N 1
ATOM 635 C CA . ALA A 1 84 ? 4.476 -5.275 -6.298 1.00 89.50 84 ALA A CA 1
ATOM 636 C C . ALA A 1 84 ? 5.723 -4.446 -6.655 1.00 89.50 84 ALA A C 1
ATOM 638 O O . ALA A 1 84 ? 5.648 -3.528 -7.473 1.00 89.50 84 ALA A O 1
ATOM 639 N N . ASN A 1 85 ? 6.891 -4.807 -6.108 1.00 88.94 85 ASN A N 1
ATOM 640 C CA . ASN A 1 85 ? 8.154 -4.132 -6.419 1.00 88.94 85 ASN A CA 1
ATOM 641 C C . ASN A 1 85 ? 8.583 -4.290 -7.896 1.00 88.94 85 ASN A C 1
ATOM 643 O O . ASN A 1 85 ? 9.239 -3.390 -8.423 1.00 88.94 85 ASN A O 1
ATOM 647 N N . GLN A 1 86 ? 8.225 -5.388 -8.574 1.00 85.94 86 GLN A N 1
ATOM 648 C CA . GLN A 1 86 ? 8.524 -5.608 -9.997 1.00 85.94 86 GLN A CA 1
ATOM 649 C C . GLN A 1 86 ? 7.579 -4.840 -10.936 1.00 85.94 86 GLN A C 1
ATOM 651 O O . GLN A 1 86 ? 8.042 -4.207 -11.889 1.00 85.94 86 GLN A O 1
ATOM 656 N N . GLU A 1 87 ? 6.265 -4.868 -10.691 1.00 85.06 87 GLU A N 1
ATOM 657 C CA . GLU A 1 87 ? 5.296 -4.185 -11.557 1.00 85.06 87 GLU A CA 1
ATOM 658 C C . GLU A 1 87 ? 5.272 -2.670 -11.302 1.00 85.06 87 GLU A C 1
ATOM 660 O O . GLU A 1 87 ? 5.425 -1.888 -12.248 1.00 85.06 87 GLU A O 1
ATOM 665 N N . LEU A 1 88 ? 5.133 -2.263 -10.035 1.00 86.88 88 LEU A N 1
ATOM 666 C CA . LEU A 1 88 ? 4.924 -0.871 -9.618 1.00 86.88 88 LEU A CA 1
ATOM 667 C C . LEU A 1 88 ? 6.229 -0.125 -9.301 1.00 86.88 88 LEU A C 1
ATOM 669 O O . LEU A 1 88 ? 6.306 1.090 -9.485 1.00 86.88 88 LEU A O 1
ATOM 673 N N . GLY A 1 89 ? 7.250 -0.835 -8.816 1.00 88.44 89 GLY A N 1
ATOM 674 C CA . GLY A 1 89 ? 8.450 -0.236 -8.228 1.00 88.44 89 GLY A CA 1
ATOM 675 C C . GLY A 1 89 ? 8.363 -0.055 -6.708 1.00 88.44 89 GLY A C 1
ATOM 676 O O . GLY A 1 89 ? 7.370 -0.395 -6.067 1.00 88.44 89 GLY A O 1
ATOM 677 N N . LYS A 1 90 ? 9.422 0.505 -6.112 1.00 90.50 90 LYS A N 1
ATOM 678 C CA . LYS A 1 90 ? 9.537 0.679 -4.656 1.00 90.50 90 LYS A CA 1
ATOM 679 C C . LYS A 1 90 ? 8.613 1.793 -4.164 1.00 90.50 90 LYS A C 1
ATOM 681 O O . LYS A 1 90 ? 8.719 2.929 -4.624 1.00 90.50 90 LYS A O 1
ATOM 686 N N . LEU A 1 91 ? 7.745 1.499 -3.194 1.00 92.38 91 LEU A N 1
ATOM 687 C CA . LEU A 1 91 ? 6.856 2.490 -2.571 1.00 92.38 91 LEU A CA 1
ATOM 688 C C . LEU A 1 91 ? 7.674 3.491 -1.733 1.00 92.38 91 LEU A C 1
ATOM 690 O O . LEU A 1 91 ? 8.123 3.174 -0.625 1.00 92.38 91 LEU A O 1
ATOM 694 N N . GLN A 1 92 ? 7.837 4.709 -2.253 1.00 91.88 92 GLN A N 1
ATOM 695 C CA . GLN A 1 92 ? 8.595 5.788 -1.617 1.00 91.88 92 GLN A CA 1
ATOM 696 C C . GLN A 1 92 ? 7.806 6.438 -0.477 1.00 91.88 92 GLN A C 1
ATOM 698 O O . GLN A 1 92 ? 8.233 6.388 0.674 1.00 91.88 92 GLN A O 1
ATOM 703 N N . LYS A 1 93 ? 6.633 7.009 -0.775 1.00 92.00 93 LYS A N 1
ATOM 704 C CA . LYS A 1 93 ? 5.791 7.712 0.208 1.00 92.00 93 LYS A CA 1
ATOM 705 C C . LYS A 1 93 ? 4.302 7.560 -0.082 1.00 92.00 93 LYS A C 1
ATOM 707 O O . LYS A 1 93 ? 3.903 7.492 -1.242 1.00 92.00 93 LYS A O 1
ATOM 712 N N . VAL A 1 94 ? 3.482 7.589 0.965 1.00 94.12 94 VAL A N 1
ATOM 713 C CA . VAL A 1 94 ? 2.063 7.963 0.852 1.00 94.12 94 VAL A CA 1
ATOM 714 C C . VAL A 1 94 ? 2.010 9.477 0.622 1.00 94.12 94 VAL A C 1
ATOM 716 O O . VAL A 1 94 ? 2.775 10.212 1.243 1.00 94.12 94 VAL A O 1
ATOM 719 N N . THR A 1 95 ? 1.171 9.949 -0.300 1.00 91.25 95 THR A N 1
ATOM 720 C CA . THR A 1 95 ? 1.052 11.381 -0.633 1.00 91.25 95 THR A CA 1
ATOM 721 C C . THR A 1 95 ? -0.215 12.020 -0.085 1.00 91.25 95 THR A C 1
ATOM 723 O O . THR A 1 95 ? -0.175 13.175 0.329 1.00 91.25 95 THR A O 1
ATOM 726 N N . THR A 1 96 ? -1.341 11.304 -0.080 1.00 91.75 96 THR A N 1
ATOM 727 C CA . THR A 1 96 ? -2.633 11.847 0.373 1.00 91.75 96 THR A CA 1
ATOM 728 C C . THR A 1 96 ? -3.545 10.712 0.813 1.00 91.75 96 THR A C 1
ATOM 730 O O . THR A 1 96 ? -3.739 9.764 0.055 1.00 91.75 96 THR A O 1
ATOM 733 N N . VAL A 1 97 ? -4.141 10.803 2.002 1.00 93.31 97 VAL A N 1
ATOM 734 C CA . VAL A 1 97 ? -5.230 9.900 2.403 1.00 93.31 97 VAL A CA 1
ATOM 735 C C . VAL A 1 97 ? -6.534 10.463 1.844 1.00 93.31 97 VAL A C 1
ATOM 737 O O . VAL A 1 97 ? -6.877 11.608 2.112 1.00 93.31 97 VAL A O 1
ATOM 740 N N . LEU A 1 98 ? -7.234 9.672 1.032 1.00 91.44 98 LEU A N 1
ATOM 741 C CA . LEU A 1 98 ? -8.475 10.063 0.352 1.00 91.44 98 LEU A CA 1
ATOM 742 C C . LEU A 1 98 ? -9.727 9.736 1.175 1.00 91.44 98 LEU A C 1
ATOM 744 O O . LEU A 1 98 ? -10.803 10.252 0.896 1.00 91.44 98 LEU A O 1
ATOM 748 N N . GLY A 1 99 ? -9.601 8.836 2.150 1.00 92.06 99 GLY A N 1
ATOM 749 C CA . GLY A 1 99 ? -10.671 8.472 3.069 1.00 92.06 99 GLY A CA 1
ATOM 750 C C . GLY A 1 99 ? -10.426 7.126 3.742 1.00 92.06 99 GLY A C 1
ATOM 751 O O . GLY A 1 99 ? -9.673 6.284 3.246 1.00 92.06 99 GLY A O 1
ATOM 752 N N . PHE A 1 100 ? -11.085 6.921 4.874 1.00 93.44 100 PHE A N 1
ATOM 753 C CA . PHE A 1 100 ? -11.066 5.685 5.649 1.00 93.44 100 PHE A CA 1
ATOM 754 C C . PHE A 1 100 ? -12.431 5.469 6.309 1.00 93.44 100 PHE A C 1
ATOM 756 O O . PHE A 1 100 ? -13.199 6.415 6.471 1.00 93.44 100 PHE A O 1
ATOM 763 N N . GLY A 1 101 ? -12.750 4.228 6.667 1.00 91.44 101 GLY A N 1
ATOM 764 C CA . GLY A 1 101 ? -14.014 3.900 7.325 1.00 91.44 101 GLY A CA 1
ATOM 765 C C . GLY A 1 101 ? -14.283 2.402 7.378 1.00 91.44 101 GLY A C 1
ATOM 766 O O . GLY A 1 101 ? -13.514 1.603 6.840 1.00 91.44 101 GLY A O 1
ATOM 767 N N . SER A 1 102 ? -15.375 2.024 8.041 1.00 89.19 102 SER A N 1
ATOM 768 C CA . SER A 1 102 ? -15.768 0.626 8.224 1.00 89.19 102 SER A CA 1
ATOM 769 C C . SER A 1 102 ? -16.900 0.245 7.259 1.00 89.19 102 SER A C 1
ATOM 771 O O . SER A 1 102 ? -18.035 0.670 7.474 1.00 89.19 102 SER A O 1
ATOM 773 N N . PRO A 1 103 ? -16.630 -0.508 6.170 1.00 84.62 103 PRO A N 1
ATOM 774 C CA . PRO A 1 103 ? -17.671 -0.982 5.253 1.00 84.62 103 PRO A CA 1
ATOM 775 C C . PRO A 1 103 ? -18.341 -2.279 5.733 1.00 84.62 103 PRO A C 1
ATOM 777 O O . PRO A 1 103 ? -19.395 -2.651 5.228 1.00 84.62 103 PRO A O 1
ATOM 780 N N . GLN A 1 104 ? -17.699 -2.990 6.661 1.00 86.31 104 GLN A N 1
ATOM 781 C CA . GLN A 1 104 ? -18.131 -4.250 7.257 1.00 86.31 104 GLN A CA 1
ATOM 782 C C . GLN A 1 104 ? -17.630 -4.283 8.707 1.00 86.31 104 GLN A C 1
ATOM 784 O O . GLN A 1 104 ? -16.552 -3.730 8.967 1.00 86.31 104 GLN A O 1
ATOM 789 N N . PRO A 1 105 ? -18.343 -4.951 9.635 1.00 83.62 105 PRO A N 1
ATOM 790 C CA . PRO A 1 105 ? -17.866 -5.161 10.997 1.00 83.62 105 PRO A CA 1
ATOM 791 C C . PRO A 1 105 ? -16.420 -5.662 11.027 1.00 83.62 105 PRO A C 1
ATOM 793 O O . PRO A 1 105 ? -16.010 -6.484 10.206 1.00 83.62 105 PRO A O 1
ATOM 796 N N . GLU A 1 106 ? -15.636 -5.136 11.969 1.00 88.25 106 GLU A N 1
ATOM 797 C CA . GLU A 1 106 ? -14.241 -5.534 12.200 1.00 88.25 106 GLU A CA 1
ATOM 798 C C . GLU A 1 106 ? -13.318 -5.367 10.978 1.00 88.25 106 GLU A C 1
ATOM 800 O O . GLU A 1 106 ? -12.248 -5.973 10.925 1.00 88.25 106 GLU A O 1
ATOM 805 N N . THR A 1 107 ? -13.697 -4.546 9.993 1.00 91.19 107 THR A N 1
ATOM 806 C CA . THR A 1 107 ? -12.907 -4.296 8.780 1.00 91.19 107 THR A CA 1
ATOM 807 C C . THR A 1 107 ? -12.649 -2.805 8.603 1.00 91.19 107 THR A C 1
ATOM 809 O O . THR A 1 107 ? -13.574 -2.000 8.501 1.00 91.19 107 THR A O 1
ATOM 812 N N . VAL A 1 108 ? -11.367 -2.446 8.538 1.00 93.69 108 VAL A N 1
ATOM 813 C CA . VAL A 1 108 ? -10.854 -1.102 8.269 1.00 93.69 108 VAL A CA 1
ATOM 814 C C . VAL A 1 108 ? -10.587 -0.989 6.771 1.00 93.69 108 VAL A C 1
ATOM 816 O O . VAL A 1 108 ? -9.652 -1.613 6.267 1.00 93.69 108 VAL A O 1
ATOM 819 N N . ALA A 1 109 ? -11.377 -0.197 6.047 1.00 94.19 109 ALA A N 1
ATOM 820 C CA . ALA A 1 109 ? -11.059 0.168 4.670 1.00 94.19 109 ALA A CA 1
ATOM 821 C C . ALA A 1 109 ? -10.325 1.511 4.622 1.00 94.19 109 ALA A C 1
ATOM 823 O O . ALA A 1 109 ? -10.710 2.468 5.295 1.00 94.19 109 ALA A O 1
ATOM 824 N N . VAL A 1 110 ? -9.289 1.590 3.786 1.00 94.75 110 VAL A N 1
ATOM 825 C CA . VAL A 1 110 ? -8.495 2.804 3.560 1.00 94.75 110 VAL A CA 1
ATOM 826 C C . VAL A 1 110 ? -8.305 3.056 2.067 1.00 94.75 110 VAL A C 1
ATOM 828 O O . VAL A 1 110 ? -8.144 2.127 1.268 1.00 94.75 110 VAL A O 1
ATOM 831 N N . ARG A 1 111 ? -8.325 4.333 1.682 1.00 94.62 111 ARG A N 1
ATOM 832 C CA . ARG A 1 111 ? -8.011 4.806 0.332 1.00 94.62 111 ARG A CA 1
ATOM 833 C C . ARG A 1 111 ? -6.950 5.890 0.429 1.00 94.62 111 ARG A C 1
ATOM 835 O O . ARG A 1 111 ? -7.144 6.875 1.137 1.00 94.62 111 ARG A O 1
ATOM 842 N N . PHE A 1 112 ? -5.837 5.730 -0.275 1.00 95.00 112 PHE A N 1
ATOM 843 C CA . PHE A 1 112 ? -4.739 6.696 -0.250 1.00 95.00 112 PHE A CA 1
ATOM 844 C C . PHE A 1 112 ? -3.949 6.685 -1.556 1.00 95.00 112 PHE A C 1
ATOM 846 O O . PHE A 1 112 ? -3.797 5.647 -2.190 1.00 95.00 112 PHE A O 1
ATOM 853 N N . ASN A 1 113 ? -3.413 7.834 -1.947 1.00 93.38 113 ASN A N 1
ATOM 854 C CA . ASN A 1 113 ? -2.450 7.931 -3.035 1.00 93.38 113 ASN A CA 1
ATOM 855 C C . ASN A 1 113 ? -1.046 7.615 -2.506 1.00 93.38 113 ASN A C 1
ATOM 857 O O . ASN A 1 113 ? -0.663 8.066 -1.423 1.00 93.38 113 ASN A O 1
ATOM 861 N N . ALA A 1 114 ? -0.272 6.851 -3.273 1.00 92.81 114 ALA A N 1
ATOM 862 C CA . ALA A 1 114 ? 1.112 6.522 -2.967 1.00 92.81 114 ALA A CA 1
ATOM 863 C C . ALA A 1 114 ? 2.011 6.703 -4.194 1.00 92.81 114 ALA A C 1
ATOM 865 O O . ALA A 1 114 ? 1.614 6.464 -5.334 1.00 92.81 114 ALA A O 1
ATOM 866 N N . SER A 1 115 ? 3.242 7.134 -3.939 1.00 91.25 115 SER A N 1
ATOM 867 C CA . SER A 1 115 ? 4.292 7.302 -4.934 1.00 91.25 115 SER A CA 1
ATOM 868 C C . SER A 1 115 ? 5.187 6.066 -4.954 1.00 91.25 115 SER A C 1
ATOM 870 O O . SER A 1 115 ? 5.784 5.704 -3.936 1.00 91.25 115 SER A O 1
ATOM 872 N N . PHE A 1 116 ? 5.285 5.437 -6.121 1.00 90.38 116 PHE A N 1
ATOM 873 C CA . PHE A 1 116 ? 6.127 4.278 -6.394 1.00 90.38 116 PHE A CA 1
ATOM 874 C C . PHE A 1 116 ? 7.235 4.703 -7.355 1.00 90.38 116 PHE A C 1
ATOM 876 O O . PHE A 1 116 ? 6.962 5.368 -8.352 1.00 90.38 116 PHE A O 1
ATOM 883 N N . GLN A 1 117 ? 8.484 4.339 -7.075 1.00 88.56 117 GLN A N 1
ATOM 884 C CA . GLN A 1 117 ? 9.611 4.647 -7.948 1.00 88.56 117 GLN A CA 1
ATOM 885 C C . GLN A 1 117 ? 10.218 3.357 -8.487 1.00 88.56 117 GLN A C 1
ATOM 887 O O . GLN A 1 117 ? 10.729 2.516 -7.739 1.00 88.56 117 GLN A O 1
ATOM 892 N N . LYS A 1 118 ? 10.151 3.191 -9.807 1.00 83.94 118 LYS A N 1
ATOM 893 C CA . LYS A 1 118 ? 10.595 1.974 -10.478 1.00 83.94 118 LYS A CA 1
ATOM 894 C C . LYS A 1 118 ? 12.099 2.042 -10.710 1.00 83.94 118 LYS A C 1
ATOM 896 O O . LYS A 1 118 ? 12.592 2.719 -11.613 1.00 83.94 118 LYS A O 1
ATOM 901 N N . SER A 1 119 ? 12.838 1.380 -9.822 1.00 65.94 119 SER A N 1
ATOM 902 C CA . SER A 1 119 ? 14.294 1.296 -9.881 1.00 65.94 119 SER A CA 1
ATOM 903 C C . SER A 1 119 ? 14.717 0.424 -11.059 1.00 65.94 119 SER A C 1
ATOM 905 O O . SER A 1 119 ? 14.558 -0.794 -11.014 1.00 65.94 119 SER A O 1
ATOM 907 N N . GLY A 1 120 ? 15.284 1.043 -12.092 1.00 57.47 120 GLY A N 1
ATOM 908 C CA . GLY A 1 120 ? 15.777 0.334 -13.263 1.00 57.47 120 GLY A CA 1
ATOM 909 C C . GLY A 1 120 ? 17.016 0.985 -13.861 1.00 57.47 120 GLY A C 1
ATOM 910 O O . GLY A 1 120 ? 17.043 2.192 -14.135 1.00 57.47 120 GLY A O 1
ATOM 911 N N . PHE A 1 121 ? 18.013 0.155 -14.174 1.00 48.50 121 PHE A N 1
ATOM 912 C CA . PHE A 1 121 ? 18.918 0.457 -15.276 1.00 48.50 121 PHE A CA 1
ATOM 913 C C . PHE A 1 121 ? 18.085 0.391 -16.554 1.00 48.50 121 PHE A C 1
ATOM 915 O O . PHE A 1 121 ? 17.904 -0.661 -17.162 1.00 48.50 121 PHE A O 1
ATOM 922 N N . GLY A 1 122 ? 17.467 1.526 -16.876 1.00 47.66 122 GLY A N 1
ATOM 923 C CA . GLY A 1 122 ? 16.565 1.659 -17.997 1.00 47.66 122 GLY A CA 1
ATOM 924 C C . GLY A 1 122 ? 17.280 1.309 -19.285 1.00 47.66 122 GLY A C 1
ATOM 925 O O . GLY A 1 122 ? 17.944 2.158 -19.879 1.00 47.66 122 GLY A O 1
ATOM 926 N N . ARG A 1 123 ? 17.009 0.097 -19.768 1.00 44.66 123 ARG A N 1
ATOM 927 C CA . ARG A 1 123 ? 16.658 -0.038 -21.169 1.00 44.66 123 ARG A CA 1
ATOM 928 C C . ARG A 1 123 ? 15.492 0.923 -21.409 1.00 44.66 123 ARG A C 1
ATOM 930 O O . ARG A 1 123 ? 14.340 0.615 -21.128 1.00 44.66 123 ARG A O 1
ATOM 937 N N . SER A 1 124 ? 15.842 2.102 -21.927 1.00 45.38 124 SER A N 1
ATOM 938 C CA . SER A 1 124 ? 15.046 2.699 -22.997 1.00 45.38 124 SER A CA 1
ATOM 939 C C . SER A 1 124 ? 14.655 1.580 -23.965 1.00 45.38 124 SER A C 1
ATOM 941 O O . SER A 1 124 ? 15.416 0.615 -24.107 1.00 45.38 124 SER A O 1
ATOM 943 N N . SER A 1 125 ? 13.503 1.682 -24.619 1.00 46.44 125 SER A N 1
ATOM 944 C CA . SER A 1 125 ? 13.168 0.817 -25.747 1.00 46.44 125 SER A CA 1
ATOM 945 C C . SER A 1 125 ? 14.217 1.037 -26.837 1.00 46.44 125 SER A C 1
ATOM 947 O O . SER A 1 125 ? 14.063 1.899 -27.696 1.00 46.44 125 SER A O 1
ATOM 949 N N . VAL A 1 126 ? 15.330 0.296 -26.748 1.00 47.12 126 VAL A N 1
ATOM 950 C CA . VAL A 1 126 ? 16.429 0.351 -27.708 1.00 47.12 126 VAL A CA 1
ATOM 951 C C . VAL A 1 126 ? 15.780 0.042 -29.046 1.00 47.12 126 VAL A C 1
ATOM 953 O O . VAL A 1 126 ? 15.232 -1.059 -29.171 1.00 47.12 126 VAL A O 1
ATOM 956 N N . PRO A 1 127 ? 15.757 0.991 -29.999 1.00 48.44 127 PRO A N 1
ATOM 957 C CA . PRO A 1 127 ? 15.159 0.726 -31.289 1.00 48.44 127 PRO A CA 1
ATOM 958 C C . PRO A 1 127 ? 15.955 -0.425 -31.886 1.00 48.44 127 PRO A C 1
ATOM 960 O O . PRO A 1 127 ? 17.153 -0.286 -32.144 1.00 48.44 127 PRO A O 1
ATOM 963 N N . LEU A 1 128 ? 15.312 -1.586 -32.025 1.00 57.53 128 LEU A N 1
ATOM 964 C CA . LEU A 1 128 ? 15.920 -2.696 -32.736 1.00 57.53 128 LEU A CA 1
ATOM 965 C C . LEU A 1 128 ? 16.198 -2.175 -34.148 1.00 57.53 128 LEU A C 1
ATOM 967 O O . LEU A 1 128 ? 15.261 -1.683 -34.791 1.00 57.53 128 LEU A O 1
ATOM 971 N N . PRO A 1 129 ? 17.457 -2.204 -34.621 1.00 59.25 129 PRO A N 1
ATOM 972 C CA . PRO A 1 129 ? 17.734 -1.789 -35.982 1.00 59.25 129 PRO A CA 1
ATOM 973 C C . PRO A 1 129 ? 16.883 -2.659 -36.914 1.00 59.25 129 PRO A C 1
ATOM 975 O O . PRO A 1 129 ? 16.780 -3.869 -36.718 1.00 59.25 129 PRO A O 1
ATOM 978 N N . PHE A 1 130 ? 16.250 -2.016 -37.896 1.00 57.00 130 PHE A N 1
ATOM 979 C CA . PHE A 1 130 ? 15.363 -2.651 -38.879 1.00 57.00 130 PHE A CA 1
ATOM 980 C C . PHE A 1 130 ? 14.021 -3.180 -38.319 1.00 57.00 130 PHE A C 1
ATOM 982 O O . PHE A 1 130 ? 13.669 -4.343 -38.479 1.00 57.00 130 PHE A O 1
ATOM 989 N N . GLY A 1 131 ? 13.212 -2.297 -37.720 1.00 57.81 131 GLY A N 1
ATOM 990 C CA . GLY A 1 131 ? 11.737 -2.378 -37.769 1.00 57.81 131 GLY A CA 1
ATOM 991 C C . GLY A 1 131 ? 11.017 -3.458 -36.942 1.00 57.81 131 GLY A C 1
ATOM 992 O O . GLY A 1 131 ? 9.791 -3.426 -36.868 1.00 57.81 131 GLY A O 1
ATOM 993 N N . LEU A 1 132 ? 11.729 -4.374 -36.282 1.00 56.28 132 LEU A N 1
ATOM 994 C CA . LEU A 1 132 ? 11.172 -5.562 -35.604 1.00 56.28 132 LEU A CA 1
ATOM 995 C C . LEU A 1 132 ? 10.493 -5.296 -34.235 1.00 56.28 132 LEU A C 1
ATOM 997 O O . LEU A 1 132 ? 10.533 -6.127 -33.329 1.00 56.28 132 LEU A O 1
ATOM 1001 N N . GLY A 1 133 ? 9.824 -4.149 -34.090 1.00 57.84 133 GLY A N 1
ATOM 1002 C CA . GLY A 1 133 ? 8.972 -3.822 -32.941 1.00 57.84 133 GLY A CA 1
ATOM 1003 C C . GLY A 1 133 ? 9.701 -3.453 -31.640 1.00 57.84 133 GLY A C 1
ATOM 1004 O O . GLY A 1 133 ? 10.919 -3.280 -31.586 1.00 57.84 133 GLY A O 1
ATOM 1005 N N . GLN A 1 134 ? 8.920 -3.285 -30.567 1.00 56.53 134 GLN A N 1
ATOM 1006 C CA . GLN A 1 134 ? 9.419 -2.959 -29.226 1.00 56.53 134 GLN A CA 1
ATOM 1007 C C . GLN A 1 134 ? 9.556 -4.226 -28.370 1.00 56.53 134 GLN A C 1
ATOM 1009 O O . GLN A 1 134 ? 8.704 -5.110 -28.399 1.00 56.53 134 GLN A O 1
ATOM 1014 N N . SER A 1 135 ? 10.621 -4.318 -27.569 1.00 54.47 135 SER A N 1
ATOM 1015 C CA . SER A 1 135 ? 10.884 -5.499 -26.739 1.00 54.47 135 SER A CA 1
ATOM 1016 C C . SER A 1 135 ? 9.947 -5.599 -25.525 1.00 54.47 135 SER A C 1
ATOM 1018 O O . SER A 1 135 ? 9.853 -4.645 -24.753 1.00 54.47 135 SER A O 1
ATOM 1020 N N . ASN A 1 136 ? 9.395 -6.788 -25.258 1.00 52.75 136 ASN A N 1
ATOM 1021 C CA . ASN A 1 136 ? 8.492 -7.102 -24.132 1.00 52.75 136 ASN A CA 1
ATOM 1022 C C . ASN A 1 136 ? 9.126 -7.040 -22.712 1.00 52.75 136 ASN A C 1
ATOM 1024 O O . ASN A 1 136 ? 8.742 -7.803 -21.826 1.00 52.75 136 ASN A O 1
ATOM 1028 N N . LYS A 1 137 ? 10.127 -6.183 -22.454 1.00 53.34 137 LYS A N 1
ATOM 1029 C CA . LYS A 1 137 ? 10.849 -6.118 -21.168 1.00 53.34 137 LYS A CA 1
ATOM 1030 C C . LYS A 1 137 ? 10.625 -4.804 -20.417 1.00 53.34 137 LYS A C 1
ATOM 1032 O O . LYS A 1 137 ? 11.242 -3.798 -20.733 1.00 53.34 137 LYS A O 1
ATOM 1037 N N . SER A 1 138 ? 9.814 -4.895 -19.359 1.00 53.94 138 SER A N 1
ATOM 1038 C CA . SER A 1 138 ? 9.661 -3.939 -18.247 1.00 53.94 138 SER A CA 1
ATOM 1039 C C . SER A 1 138 ? 9.707 -2.450 -18.613 1.00 53.94 138 SER A C 1
ATOM 1041 O O . SER A 1 138 ? 10.714 -1.770 -18.417 1.00 53.94 138 SER A O 1
ATOM 1043 N N . GLU A 1 139 ? 8.542 -1.936 -18.989 1.00 57.34 139 GLU A N 1
ATOM 1044 C CA . GLU A 1 139 ? 8.160 -0.523 -18.933 1.00 57.34 139 GLU A CA 1
ATOM 1045 C C . GLU A 1 139 ? 8.783 0.256 -17.746 1.00 57.34 139 GLU A C 1
ATOM 1047 O O . GLU A 1 139 ? 8.507 -0.044 -16.578 1.00 57.34 139 GLU A O 1
ATOM 1052 N N . GLY A 1 140 ? 9.552 1.301 -18.083 1.00 55.84 140 GLY A N 1
ATOM 1053 C CA . GLY A 1 140 ? 9.689 2.532 -17.294 1.00 55.84 140 GLY A CA 1
ATOM 1054 C C . GLY A 1 140 ? 10.815 2.616 -16.252 1.00 55.84 140 GLY A C 1
ATOM 1055 O O . GLY A 1 140 ? 10.746 2.015 -15.183 1.00 55.84 140 GLY A O 1
ATOM 1056 N N . ARG A 1 141 ? 11.777 3.523 -16.490 1.00 57.81 141 ARG A N 1
ATOM 1057 C CA . ARG A 1 141 ? 12.357 4.344 -15.406 1.00 57.81 141 ARG A CA 1
ATOM 1058 C C . ARG A 1 141 ? 11.324 5.409 -15.035 1.00 57.81 141 ARG A C 1
ATOM 1060 O O . ARG A 1 141 ? 10.790 6.042 -15.940 1.00 57.81 141 ARG A O 1
ATOM 1067 N N . GLY A 1 142 ? 11.113 5.681 -13.749 1.00 72.06 142 GLY A N 1
ATOM 1068 C CA . GLY A 1 142 ? 10.333 6.852 -13.338 1.00 72.06 142 GLY A CA 1
ATOM 1069 C C . GLY A 1 142 ? 9.679 6.741 -11.968 1.00 72.06 142 GLY A C 1
ATOM 1070 O O . GLY A 1 142 ? 9.870 5.764 -11.238 1.00 72.06 142 GLY A O 1
ATOM 1071 N N . THR A 1 143 ? 8.888 7.764 -11.655 1.00 77.25 143 THR A N 1
ATOM 1072 C CA . THR A 1 143 ? 8.025 7.835 -10.476 1.00 77.25 143 THR A CA 1
ATOM 1073 C C . THR A 1 143 ? 6.572 7.820 -10.931 1.00 77.25 143 THR A C 1
ATOM 1075 O O . THR A 1 143 ? 6.153 8.684 -11.695 1.00 77.25 143 THR A O 1
ATOM 1078 N N . MET A 1 144 ? 5.807 6.854 -10.440 1.00 84.44 144 MET A N 1
ATOM 1079 C CA . MET A 1 144 ? 4.378 6.688 -10.681 1.00 84.44 144 MET A CA 1
ATOM 1080 C C . MET A 1 144 ? 3.592 7.081 -9.426 1.00 84.44 144 MET A C 1
ATOM 1082 O O . MET A 1 144 ? 4.058 6.872 -8.302 1.00 84.44 144 MET A O 1
ATOM 1086 N N . VAL A 1 145 ? 2.382 7.614 -9.602 1.00 85.50 145 VAL A N 1
ATOM 1087 C CA . VAL A 1 145 ? 1.413 7.800 -8.512 1.00 85.50 145 VAL A CA 1
ATOM 1088 C C . VAL A 1 145 ? 0.277 6.803 -8.704 1.00 85.50 145 VAL A C 1
ATOM 1090 O O . VAL A 1 145 ? -0.444 6.857 -9.697 1.00 85.50 145 VAL A O 1
ATOM 1093 N N . GLY A 1 146 ? 0.136 5.880 -7.755 1.00 89.88 146 GLY A N 1
ATOM 1094 C CA . GLY A 1 146 ? -0.943 4.898 -7.729 1.00 89.88 146 GLY A CA 1
ATOM 1095 C C . GLY A 1 146 ? -1.960 5.226 -6.640 1.00 89.88 146 GLY A C 1
ATOM 1096 O O . GLY A 1 146 ? -1.579 5.590 -5.524 1.00 89.88 146 GLY A O 1
ATOM 1097 N N . GLN A 1 147 ? -3.247 5.064 -6.941 1.00 93.44 147 GLN A N 1
ATOM 1098 C CA . GLN A 1 147 ? -4.294 5.084 -5.922 1.00 93.44 147 GLN A CA 1
ATOM 1099 C C . GLN A 1 147 ? -4.389 3.689 -5.295 1.00 93.44 147 GLN A C 1
ATOM 1101 O O . GLN A 1 147 ? -4.656 2.707 -5.982 1.00 93.44 147 GLN A O 1
ATOM 1106 N N . VAL A 1 148 ? -4.192 3.587 -3.986 1.00 94.00 148 VAL A N 1
ATOM 1107 C CA . VAL A 1 148 ? -4.332 2.344 -3.224 1.00 94.00 148 VAL A CA 1
ATOM 1108 C C . VAL A 1 148 ? -5.723 2.294 -2.600 1.00 94.00 148 VAL A C 1
ATOM 1110 O O . VAL A 1 148 ? -6.139 3.227 -1.911 1.00 94.00 148 VAL A O 1
ATOM 1113 N N . LYS A 1 149 ? -6.438 1.188 -2.817 1.00 94.50 149 LYS A N 1
ATOM 1114 C CA . LYS A 1 149 ? -7.665 0.817 -2.098 1.00 94.50 149 LYS A CA 1
ATOM 1115 C C . LYS A 1 149 ? -7.368 -0.475 -1.345 1.00 94.50 149 LYS A C 1
ATOM 1117 O O . LYS A 1 149 ? -6.982 -1.461 -1.968 1.00 94.50 149 LYS A O 1
ATOM 1122 N N . ALA A 1 150 ? -7.523 -0.472 -0.025 1.00 95.25 150 ALA A N 1
ATOM 1123 C CA . ALA A 1 150 ? -7.195 -1.623 0.811 1.00 95.25 150 ALA A CA 1
ATOM 1124 C C . ALA A 1 150 ? -8.226 -1.857 1.917 1.00 95.25 150 ALA A C 1
ATOM 1126 O O . ALA A 1 150 ? -8.873 -0.915 2.375 1.00 95.25 150 ALA A O 1
ATOM 1127 N N . SER A 1 151 ? -8.337 -3.111 2.356 1.00 94.62 151 SER A N 1
ATOM 1128 C CA . SER A 1 151 ? -9.138 -3.530 3.511 1.00 94.62 151 SER A CA 1
ATOM 1129 C C . SER A 1 151 ? -8.293 -4.387 4.451 1.00 94.62 151 SER A C 1
ATOM 1131 O O . SER A 1 151 ? -7.577 -5.284 4.005 1.00 94.62 151 SER A O 1
ATOM 1133 N N . VAL A 1 152 ? -8.370 -4.115 5.752 1.00 94.31 152 VAL A N 1
ATOM 1134 C CA . VAL A 1 152 ? -7.588 -4.769 6.812 1.00 94.31 152 VAL A CA 1
ATOM 1135 C C . VAL A 1 152 ? -8.534 -5.155 7.947 1.00 94.31 152 VAL A C 1
ATOM 1137 O O . VAL A 1 152 ? -9.311 -4.324 8.409 1.00 94.31 152 VAL A O 1
ATOM 1140 N N . ASN A 1 153 ? -8.485 -6.397 8.420 1.00 93.12 153 ASN A N 1
ATOM 1141 C CA . ASN A 1 153 ? -9.277 -6.827 9.569 1.00 93.12 153 ASN A CA 1
ATOM 1142 C C . ASN A 1 153 ? -8.746 -6.159 10.854 1.00 93.12 153 ASN A C 1
ATOM 1144 O O . ASN A 1 153 ? -7.557 -6.234 11.157 1.00 93.12 153 ASN A O 1
ATOM 1148 N N . GLN A 1 154 ? -9.628 -5.507 11.608 1.00 88.81 154 GLN A N 1
ATOM 1149 C CA . GLN A 1 154 ? -9.313 -4.649 12.752 1.00 88.81 154 GLN A CA 1
ATOM 1150 C C . GLN A 1 154 ? -8.726 -5.440 13.930 1.00 88.81 154 GLN A C 1
ATOM 1152 O O . GLN A 1 154 ? -7.721 -5.019 14.498 1.00 88.81 154 GLN A O 1
ATOM 1157 N N . LYS A 1 155 ? -9.300 -6.611 14.258 1.00 88.12 155 LYS A N 1
ATOM 1158 C CA . LYS A 1 155 ? -8.846 -7.461 15.377 1.00 88.12 155 LYS A CA 1
ATOM 1159 C C . LYS A 1 155 ? -7.509 -8.145 15.096 1.00 88.12 155 LYS A C 1
ATOM 1161 O O . LYS A 1 155 ? -6.573 -8.034 15.877 1.00 88.12 155 LYS A O 1
ATOM 1166 N N . THR A 1 156 ? -7.418 -8.876 13.985 1.00 89.62 156 THR A N 1
ATOM 1167 C CA . THR A 1 156 ? -6.220 -9.669 13.646 1.00 89.62 156 THR A CA 1
ATOM 1168 C C . THR A 1 156 ? -5.122 -8.833 12.997 1.00 89.62 156 THR A C 1
ATOM 1170 O O . THR A 1 156 ? -3.967 -9.247 12.940 1.00 89.62 156 THR A O 1
ATOM 1173 N N . GLY A 1 157 ? -5.469 -7.666 12.449 1.00 87.94 157 GLY A N 1
ATOM 1174 C CA . GLY A 1 157 ? -4.557 -6.849 11.664 1.00 87.94 157 GLY A CA 1
ATOM 1175 C C . GLY A 1 157 ? -4.151 -7.456 10.320 1.00 87.94 157 GLY A C 1
ATOM 1176 O O . GLY A 1 157 ? -3.236 -6.913 9.700 1.00 87.94 157 GLY A O 1
ATOM 1177 N N . LYS A 1 158 ? -4.772 -8.566 9.891 1.00 92.94 158 LYS A N 1
ATOM 1178 C CA . LYS A 1 158 ? -4.520 -9.200 8.592 1.00 92.94 158 LYS A CA 1
ATOM 1179 C C . LYS A 1 158 ? -5.092 -8.348 7.465 1.00 92.94 158 LYS A C 1
ATOM 1181 O O . LYS A 1 158 ? -6.178 -7.784 7.584 1.00 92.94 158 LYS A O 1
ATOM 1186 N N . ILE A 1 159 ? -4.362 -8.278 6.362 1.00 93.94 159 ILE A N 1
ATOM 1187 C CA . ILE A 1 159 ? -4.811 -7.606 5.146 1.00 93.94 159 ILE A CA 1
ATOM 1188 C C . ILE A 1 159 ? -5.790 -8.541 4.426 1.00 93.94 159 ILE A C 1
ATOM 1190 O O . ILE A 1 159 ? -5.488 -9.712 4.239 1.00 93.94 159 ILE A O 1
ATOM 1194 N N . VAL A 1 160 ? -6.966 -8.029 4.063 1.00 94.00 160 VAL A N 1
ATOM 1195 C CA . VAL A 1 160 ? -8.044 -8.780 3.393 1.00 94.00 160 VAL A CA 1
ATOM 1196 C C . VAL A 1 160 ? -8.003 -8.553 1.881 1.00 94.00 160 VAL A C 1
ATOM 1198 O O . VAL A 1 160 ? -8.290 -9.455 1.103 1.00 94.00 160 VAL A O 1
ATOM 1201 N N . SER A 1 161 ? -7.636 -7.344 1.450 1.00 93.50 161 SER A N 1
ATOM 1202 C CA . SER A 1 161 ? -7.430 -7.004 0.039 1.00 93.50 161 SER A CA 1
ATOM 1203 C C . SER A 1 161 ? -6.577 -5.744 -0.108 1.00 93.50 161 SER A C 1
ATOM 1205 O O . SER A 1 161 ? -6.685 -4.820 0.702 1.00 93.50 161 SER A O 1
ATOM 1207 N N . VAL A 1 162 ? -5.745 -5.681 -1.154 1.00 95.44 162 VAL A N 1
ATOM 1208 C CA . VAL A 1 162 ? -5.075 -4.448 -1.606 1.00 95.44 162 VAL A CA 1
ATOM 1209 C C . VAL A 1 162 ? -5.072 -4.414 -3.127 1.00 95.44 162 VAL A C 1
ATOM 1211 O O . VAL A 1 162 ? -4.527 -5.308 -3.773 1.00 95.44 162 VAL A O 1
ATOM 1214 N N . SER A 1 163 ? -5.616 -3.338 -3.680 1.00 93.88 163 SER A N 1
ATOM 1215 C CA . SER A 1 163 ? -5.582 -3.019 -5.104 1.00 93.88 163 SER A CA 1
ATOM 1216 C C . SER A 1 163 ? -4.889 -1.671 -5.289 1.00 93.88 163 SER A C 1
ATOM 1218 O O . SER A 1 163 ? -5.328 -0.664 -4.726 1.00 93.88 163 SER A O 1
ATOM 1220 N N . VAL A 1 164 ? -3.815 -1.641 -6.077 1.00 93.00 164 VAL A N 1
ATOM 1221 C CA . VAL A 1 164 ? -3.114 -0.419 -6.486 1.00 93.00 164 VAL A CA 1
ATOM 1222 C C . VAL A 1 164 ? -3.477 -0.117 -7.933 1.00 93.00 164 VAL A C 1
ATOM 1224 O O . VAL A 1 164 ? -3.082 -0.836 -8.847 1.00 93.00 164 VAL A O 1
ATOM 1227 N N . PHE A 1 165 ? -4.232 0.952 -8.141 1.00 91.56 165 PHE A N 1
ATOM 1228 C CA . PHE A 1 165 ? -4.637 1.430 -9.454 1.00 91.56 165 PHE A CA 1
ATOM 1229 C C . PHE A 1 165 ? -3.576 2.387 -9.976 1.00 91.56 165 PHE A C 1
ATOM 1231 O O . PHE A 1 165 ? -3.291 3.409 -9.343 1.00 91.56 165 PHE A O 1
ATOM 1238 N N . ARG A 1 166 ? -2.983 2.050 -11.120 1.00 85.00 166 ARG A N 1
ATOM 1239 C CA . ARG A 1 166 ? -2.077 2.950 -11.828 1.00 85.00 166 ARG A CA 1
ATOM 1240 C C . ARG A 1 166 ? -2.864 4.131 -12.399 1.00 85.00 166 ARG A C 1
ATOM 1242 O O . ARG A 1 166 ? -4.072 4.035 -12.634 1.00 85.00 166 ARG A O 1
ATOM 1249 N N . ASP A 1 167 ? -2.170 5.249 -12.586 1.00 75.94 167 ASP A N 1
ATOM 1250 C CA . ASP A 1 167 ? -2.663 6.397 -13.355 1.00 75.94 167 ASP A CA 1
ATOM 1251 C C . ASP A 1 167 ? -4.027 6.910 -12.841 1.00 75.94 167 ASP A C 1
ATOM 1253 O O . ASP A 1 167 ? -5.001 7.079 -13.574 1.00 75.94 167 ASP A O 1
ATOM 1257 N N . LEU A 1 168 ? -4.087 7.089 -11.512 1.00 68.12 168 LEU A N 1
ATOM 1258 C CA . LEU A 1 168 ? -5.222 7.602 -10.726 1.00 68.12 168 LEU A CA 1
ATOM 1259 C C . LEU A 1 168 ? -6.563 6.848 -10.870 1.00 68.12 168 LEU A C 1
ATOM 1261 O O . LEU A 1 168 ? -7.586 7.353 -10.412 1.00 68.12 168 LEU A O 1
ATOM 1265 N N . GLY A 1 169 ? -6.567 5.635 -11.430 1.00 65.56 169 GLY A N 1
ATOM 1266 C CA . GLY A 1 169 ? -7.774 4.809 -11.582 1.00 65.56 169 GLY A CA 1
ATOM 1267 C C . GLY A 1 169 ? -8.117 4.427 -13.021 1.00 65.56 169 GLY A C 1
ATOM 1268 O O . GLY A 1 169 ? -8.911 3.511 -13.212 1.00 65.56 169 GLY A O 1
ATOM 1269 N N . TYR A 1 170 ? -7.509 5.084 -14.014 1.00 62.91 170 TYR A N 1
ATOM 1270 C CA . TYR A 1 170 ? -7.764 4.826 -15.438 1.00 62.91 170 TYR A CA 1
ATOM 1271 C C . TYR A 1 170 ? -6.842 3.751 -16.038 1.00 62.91 170 TYR A C 1
ATOM 1273 O O . TYR A 1 170 ? -7.127 3.226 -17.112 1.00 62.91 170 TYR A O 1
ATOM 1281 N N . GLY A 1 171 ? -5.735 3.431 -15.361 1.00 67.38 171 GLY A N 1
ATOM 1282 C CA . GLY A 1 171 ? -4.761 2.432 -15.794 1.00 67.38 171 GLY A CA 1
ATOM 1283 C C . GLY A 1 171 ? -5.018 1.020 -15.255 1.00 67.38 171 GLY A C 1
ATOM 1284 O O . GLY A 1 171 ? -6.037 0.712 -14.635 1.00 67.38 171 GLY A O 1
ATOM 1285 N N . ARG A 1 172 ? -4.030 0.141 -15.459 1.00 78.62 172 ARG A N 1
ATOM 1286 C CA . ARG A 1 172 ? -4.009 -1.226 -14.906 1.00 78.62 172 ARG A CA 1
ATOM 1287 C C . ARG A 1 172 ? -4.064 -1.212 -13.374 1.00 78.62 172 ARG A C 1
ATOM 1289 O O . ARG A 1 172 ? -3.425 -0.375 -12.734 1.00 78.62 172 ARG A O 1
ATOM 1296 N N . SER A 1 173 ? -4.742 -2.194 -12.782 1.00 88.31 173 SER A N 1
ATOM 1297 C CA . SER A 1 173 ? -4.702 -2.451 -11.340 1.00 88.31 173 SER A CA 1
ATOM 1298 C C . SER A 1 173 ? -3.783 -3.629 -11.005 1.00 88.31 173 SER A C 1
ATOM 1300 O O . SER A 1 173 ? -3.936 -4.730 -11.529 1.00 88.31 173 SER A O 1
ATOM 1302 N N . PHE A 1 174 ? -2.834 -3.402 -10.097 1.00 90.38 174 PHE A N 1
ATOM 1303 C CA . PHE A 1 174 ? -2.105 -4.472 -9.422 1.00 90.38 174 PHE A CA 1
ATOM 1304 C C . PHE A 1 174 ? -2.907 -4.911 -8.194 1.00 90.38 174 PHE A C 1
ATOM 1306 O O . PHE A 1 174 ? -3.276 -4.073 -7.370 1.00 90.38 174 PHE A O 1
ATOM 1313 N N . ASN A 1 175 ? -3.151 -6.212 -8.045 1.00 93.56 175 ASN A N 1
ATOM 1314 C CA . ASN A 1 175 ? -3.793 -6.776 -6.859 1.00 93.56 175 ASN A CA 1
ATOM 1315 C C . ASN A 1 175 ? -2.766 -7.590 -6.073 1.00 93.56 175 ASN A C 1
ATOM 1317 O O . ASN A 1 175 ? -2.189 -8.542 -6.600 1.00 93.56 175 ASN A O 1
ATOM 1321 N N . LEU A 1 176 ? -2.543 -7.211 -4.815 1.00 91.12 176 LEU A N 1
ATOM 1322 C CA . LEU A 1 176 ? -1.644 -7.932 -3.922 1.00 91.12 176 LEU A CA 1
ATOM 1323 C C . LEU A 1 176 ? -2.261 -9.290 -3.569 1.00 91.12 176 LEU A C 1
ATOM 1325 O O . LEU A 1 176 ? -3.419 -9.354 -3.153 1.00 91.12 176 LEU A O 1
ATOM 1329 N N . LYS A 1 177 ? -1.477 -10.362 -3.699 1.00 87.50 177 LYS A N 1
ATOM 1330 C CA . LYS A 1 177 ? -1.827 -11.675 -3.143 1.00 87.50 177 LYS A CA 1
ATOM 1331 C C . LYS A 1 177 ? -1.540 -11.637 -1.638 1.00 87.50 177 LYS A C 1
ATOM 1333 O O . LYS A 1 177 ? -0.431 -11.267 -1.251 1.00 87.50 177 LYS A O 1
ATOM 1338 N N . VAL A 1 178 ? -2.546 -11.952 -0.823 1.00 80.88 178 VAL A N 1
ATOM 1339 C CA . VAL A 1 178 ? -2.574 -11.795 0.646 1.00 80.88 178 VAL A CA 1
ATOM 1340 C C . VAL A 1 178 ? -3.019 -13.075 1.341 1.00 80.88 178 VAL A C 1
ATOM 1342 O O . VAL A 1 178 ? -3.737 -13.858 0.682 1.00 80.88 178 VAL A O 1
#

Foldseek 3Di:
DDDDDDDDDDDDDDDDDDDDDDDDDDDDDPPDPDPDDDDDDDDDDDPPPPPPPPPPPPFPDDDPVLLVLLVVLVLVLCQPDPVSCQQQNHFDDWDAWPDWTDNDPQKIKTKTKTKHFNDDPDPPQPPDPPDPDGDPDDDDGDIWIWIWIWMAGNVVRHTPWIWTHTPHNPHDIDTDDD

Radius of gyration: 28.82 Å; chains: 1; bounding box: 108×43×81 Å

Organism: NCBI:txid303405

Sequence (178 aa):
MVSLSNKPSFPLFMLLLGSMILSVLTFQSTVSISVDRERTANASTMSRVYTSSKSSTLFAQISQQEAQKAIDKVVQALRKDSAANQELGKLQKVTTVLGFGSPQPETVAVRFNASFQKSGFGRSSVPLPFGLGQSNKSEGRGTMVGQVKASVNQKTGKIVSVSVFRDLGYGRSFNLKV

pLDDT: mean 70.04, std 21.61, range [38.88, 95.81]